Protein AF-A0A7S2K4A3-F1 (afdb_monomer_lite)

InterPro domains:
  IPR003034 SAP domain [PF02037] (56-88)
  IPR003034 SAP domain [PF02037] (133-167)
  IPR003034 SAP domain [PS50800] (57-91)
  IPR003034 SAP domain [PS50800] (134-167)
  IPR003034 SAP domain [SM00513] (57-91)
  IPR003034 SAP domain [SM00513] (134-167)
  IPR036361 SAP domain superfamily [G3DSA:1.10.720.30] (54-100)
  IPR036361 SAP domain superfamily [G3DSA:1.10.720.30] (131-167)
  IPR036361 SAP domain superfamily [SSF68906] (49-88)
  IPR036361 SAP domain superfamily [SSF68906] (132-166)
  IPR052240 SAP domain-containing ribonucleoprotein [PTHR46551] (5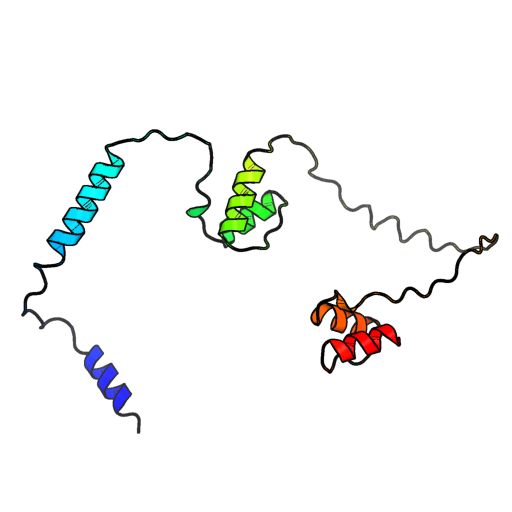4-125)

Radius of gyration: 32.84 Å; chains: 1; bounding box: 72×74×63 Å

Secondary structure (DSSP, 8-state):
--HHHHHHHHHHHS-S-S------TTSHHHHHHHHHHHHHHHHHS-----------GGGS-HHHHHHHHHHTT----S-HHHHHHHHHHHHT-------S----TTSTTSSS---------------------GGGS-HHHHHHHHHHTT----S-HHHHHHHHHH-

Organism: NCBI:txid163516

Foldseek 3Di:
DVVVVVVVVVVVPPDPPPDDDDDPPPPVCVVVVVVVVVVVVVVVDDPPDDPDPLPPLVPDDLVVLLVVCVVVVHDSDDDSVVSSVVSSVVVPPDDDDDDDDDPCPVVVPPVPPPDDDDDDDDDDDDDDDCQPPLVPPDLVVLLVVCVVVVHDSDDDSVVSSVVVSVD

Structure (mmCIF, N/CA/C/O backbone):
data_AF-A0A7S2K4A3-F1
#
_entry.id   AF-A0A7S2K4A3-F1
#
loop_
_atom_site.group_PDB
_atom_site.id
_atom_site.type_symbol
_atom_site.label_atom_id
_atom_site.label_alt_id
_atom_site.label_comp_id
_atom_site.label_asym_id
_atom_site.label_entity_id
_atom_site.label_seq_id
_atom_site.pdbx_PDB_ins_code
_atom_site.Cartn_x
_atom_site.Cartn_y
_atom_site.Cartn_z
_atom_site.occupancy
_atom_site.B_iso_or_equiv
_atom_site.auth_seq_id
_atom_site.auth_comp_id
_atom_site.auth_asym_id
_atom_site.auth_atom_id
_atom_site.pdbx_PDB_model_num
ATOM 1 N N . GLU A 1 1 ? 10.786 -43.670 7.052 1.00 51.59 1 GLU A N 1
ATOM 2 C CA . GLU A 1 1 ? 11.121 -43.513 5.626 1.00 51.59 1 GLU A CA 1
ATOM 3 C C . GLU A 1 1 ? 11.562 -42.080 5.353 1.00 51.59 1 GLU A C 1
ATOM 5 O O . GLU A 1 1 ? 10.716 -41.276 5.007 1.00 51.59 1 GLU A O 1
ATOM 10 N N . ASP A 1 2 ? 12.844 -41.747 5.507 1.00 60.41 2 ASP A N 1
ATOM 11 C CA . ASP A 1 2 ? 13.406 -40.515 4.914 1.00 60.41 2 ASP A CA 1
ATOM 12 C C . ASP A 1 2 ? 14.878 -40.735 4.502 1.00 60.41 2 ASP A C 1
ATOM 14 O O . ASP A 1 2 ? 15.746 -39.883 4.669 1.00 60.41 2 ASP A O 1
ATOM 18 N N . ASP A 1 3 ? 15.157 -41.899 3.902 1.00 76.69 3 ASP A N 1
ATOM 19 C CA . ASP A 1 3 ? 16.455 -42.217 3.276 1.00 76.69 3 ASP A CA 1
ATOM 20 C C . ASP A 1 3 ? 16.715 -41.379 2.006 1.00 76.69 3 ASP A C 1
ATOM 22 O O . ASP A 1 3 ? 17.833 -41.320 1.497 1.00 76.69 3 ASP A O 1
ATOM 26 N N . PHE A 1 4 ? 15.686 -40.690 1.497 1.00 84.56 4 PHE A N 1
ATOM 27 C CA . PHE A 1 4 ? 15.799 -39.793 0.347 1.00 84.56 4 PHE A CA 1
ATOM 28 C C . PHE A 1 4 ? 16.639 -38.550 0.670 1.00 84.56 4 PHE A C 1
ATOM 30 O O . PHE A 1 4 ? 17.469 -38.139 -0.136 1.00 84.56 4 PHE A O 1
ATOM 37 N N . PHE A 1 5 ? 16.452 -37.966 1.859 1.00 80.69 5 PHE A N 1
ATOM 38 C CA . PHE A 1 5 ? 17.159 -36.743 2.249 1.00 80.69 5 PHE A CA 1
ATOM 39 C C . PHE A 1 5 ? 18.608 -37.025 2.661 1.00 80.69 5 PHE A C 1
ATOM 41 O O . PHE A 1 5 ? 19.495 -36.242 2.335 1.00 80.69 5 PHE A O 1
ATOM 48 N N . ALA A 1 6 ? 18.854 -38.180 3.288 1.00 79.75 6 ALA A N 1
ATOM 49 C CA . ALA A 1 6 ? 20.200 -38.632 3.633 1.00 79.75 6 ALA A CA 1
ATOM 50 C C . ALA A 1 6 ? 21.057 -38.883 2.380 1.00 79.75 6 ALA A C 1
ATOM 52 O O . ALA A 1 6 ? 22.200 -38.440 2.325 1.00 79.75 6 ALA A O 1
ATOM 53 N N . SER A 1 7 ? 20.486 -39.499 1.337 1.00 78.81 7 SER A N 1
ATOM 54 C CA . SER A 1 7 ? 21.193 -39.695 0.065 1.00 78.81 7 SER A CA 1
ATOM 55 C C . SER A 1 7 ? 21.501 -38.374 -0.650 1.00 78.81 7 SER A C 1
ATOM 57 O O . SER A 1 7 ? 22.529 -38.271 -1.315 1.00 78.81 7 SER A O 1
ATOM 59 N N . LEU A 1 8 ? 20.627 -37.368 -0.525 1.00 80.81 8 LEU A N 1
ATOM 60 C CA . LEU A 1 8 ? 20.804 -36.065 -1.170 1.00 80.81 8 LEU A CA 1
ATOM 61 C C . LEU A 1 8 ? 21.863 -35.208 -0.456 1.00 80.81 8 LEU A C 1
ATOM 63 O O . LEU A 1 8 ? 22.635 -34.503 -1.104 1.00 80.81 8 LEU A O 1
ATOM 67 N N . GLU A 1 9 ? 21.928 -35.288 0.876 1.00 77.06 9 GLU A N 1
ATOM 68 C CA . GLU A 1 9 ? 22.967 -34.628 1.676 1.00 77.06 9 GLU A CA 1
ATOM 69 C C . GLU A 1 9 ? 24.336 -35.302 1.492 1.00 77.06 9 GLU A C 1
ATOM 71 O O . GLU A 1 9 ? 25.352 -34.615 1.366 1.00 77.06 9 GLU A O 1
ATOM 76 N N . GLU A 1 10 ? 24.369 -36.633 1.373 1.00 76.06 10 GLU A N 1
ATOM 77 C CA . GLU A 1 10 ? 25.597 -37.373 1.078 1.00 76.06 10 GLU A CA 1
ATOM 78 C C . GLU A 1 10 ? 26.140 -37.036 -0.321 1.00 76.06 10 GLU A C 1
ATOM 80 O O . GLU A 1 10 ? 27.338 -36.782 -0.453 1.00 76.06 10 GLU A O 1
ATOM 85 N N . GLU A 1 11 ? 25.275 -36.906 -1.338 1.00 78.75 11 GLU A N 1
ATOM 86 C CA . GLU A 1 11 ? 25.662 -36.504 -2.701 1.00 78.75 11 GLU A CA 1
ATOM 87 C C . GLU A 1 11 ? 26.253 -35.082 -2.766 1.00 78.75 11 GLU A C 1
ATOM 89 O O . GLU A 1 11 ? 27.201 -34.835 -3.516 1.00 78.75 11 GLU A O 1
ATOM 94 N N . LEU A 1 12 ? 25.746 -34.154 -1.949 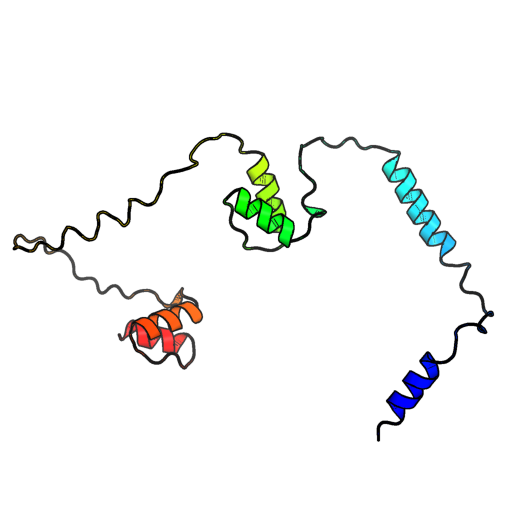1.00 71.94 12 LEU A N 1
ATOM 95 C CA . LEU A 1 12 ? 26.246 -32.775 -1.860 1.00 71.94 12 LEU A CA 1
ATOM 96 C C . LEU A 1 12 ? 27.516 -32.637 -1.008 1.00 71.94 12 LEU A C 1
ATOM 98 O O . LEU A 1 12 ? 28.259 -31.669 -1.173 1.00 71.94 12 LEU A O 1
ATOM 102 N N . SER A 1 13 ? 27.780 -33.591 -0.111 1.00 69.12 13 SER A N 1
ATOM 103 C CA . SER A 1 13 ? 28.974 -33.594 0.744 1.00 69.12 13 SER A CA 1
ATOM 104 C C . SER A 1 13 ? 30.247 -34.053 0.020 1.00 69.12 13 SER A C 1
ATOM 106 O O . SER A 1 13 ? 31.355 -33.841 0.522 1.00 69.12 13 SER A O 1
ATOM 108 N N . VAL A 1 14 ? 30.117 -34.658 -1.170 1.00 67.69 14 VAL A N 1
ATOM 109 C CA . VAL A 1 14 ? 31.271 -35.109 -1.952 1.00 67.69 14 VAL A CA 1
ATOM 110 C C . VAL A 1 14 ? 31.997 -33.889 -2.537 1.00 67.69 14 VAL A C 1
ATOM 112 O O . VAL A 1 14 ? 31.407 -33.137 -3.316 1.00 67.69 14 VAL A O 1
ATOM 115 N N . PRO A 1 15 ? 33.287 -33.673 -2.216 1.00 51.16 15 PRO A N 1
ATOM 116 C CA . PRO A 1 15 ? 34.026 -32.512 -2.689 1.00 51.16 15 PRO A CA 1
ATOM 117 C C . PRO A 1 15 ? 34.093 -32.482 -4.222 1.00 51.16 15 PRO A C 1
ATOM 119 O O . PRO A 1 15 ? 34.545 -33.422 -4.880 1.00 51.16 15 PRO A O 1
ATOM 122 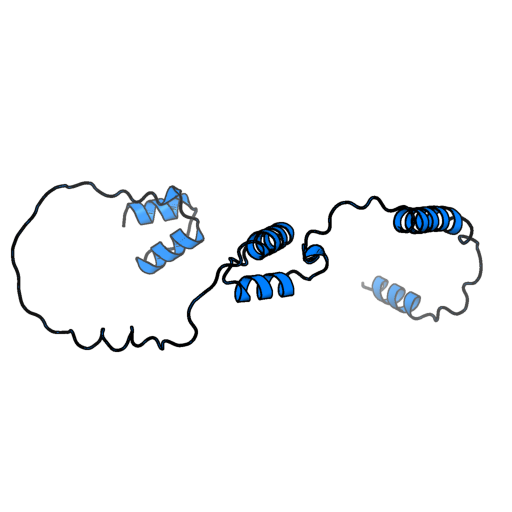N N . GLN A 1 16 ? 33.662 -31.350 -4.776 1.00 57.09 16 GLN A N 1
ATOM 123 C CA . GLN A 1 16 ? 33.632 -30.964 -6.188 1.00 57.09 16 GLN A CA 1
ATOM 124 C C . GLN A 1 16 ? 35.053 -30.781 -6.766 1.00 57.09 16 GLN A C 1
ATOM 126 O O . GLN A 1 16 ? 35.421 -29.703 -7.214 1.00 57.09 16 GLN A O 1
ATOM 131 N N . ALA A 1 17 ? 35.895 -31.814 -6.722 1.00 52.84 17 ALA A N 1
ATOM 132 C CA . ALA A 1 17 ? 37.279 -31.756 -7.212 1.00 52.84 17 ALA A CA 1
ATOM 133 C C . ALA A 1 17 ? 37.600 -32.806 -8.291 1.00 52.84 17 ALA A C 1
ATOM 135 O O . ALA A 1 17 ? 38.762 -32.992 -8.638 1.00 52.84 17 ALA A O 1
ATOM 136 N N . ALA A 1 18 ? 36.592 -33.489 -8.844 1.00 54.62 18 ALA A N 1
ATOM 137 C CA . ALA A 1 18 ? 36.802 -34.535 -9.850 1.00 54.62 18 ALA A CA 1
ATOM 138 C C . ALA A 1 18 ? 35.676 -34.624 -10.897 1.00 54.62 18 ALA A C 1
ATOM 140 O O . ALA A 1 18 ? 35.189 -35.709 -11.202 1.00 54.62 18 ALA A O 1
ATOM 141 N N . ARG A 1 19 ? 35.235 -33.486 -11.448 1.00 48.25 19 ARG A N 1
ATOM 142 C CA . ARG A 1 19 ? 34.340 -33.457 -12.620 1.00 48.25 19 ARG A CA 1
ATOM 143 C C . ARG A 1 19 ? 34.862 -32.463 -13.655 1.00 48.25 19 ARG A C 1
ATOM 145 O O . ARG A 1 19 ? 34.297 -31.398 -13.857 1.00 48.25 19 ARG A O 1
ATOM 152 N N . THR A 1 20 ? 35.986 -32.807 -14.269 1.00 57.97 20 THR A N 1
ATOM 153 C CA . THR A 1 20 ? 36.370 -32.286 -15.582 1.00 57.97 20 THR A CA 1
ATOM 154 C C . THR A 1 20 ? 36.023 -33.363 -16.599 1.00 57.97 20 THR A C 1
ATOM 156 O O . THR A 1 20 ? 36.772 -34.329 -16.690 1.00 57.97 20 THR A O 1
ATOM 159 N N . ASP A 1 21 ? 34.896 -33.241 -17.298 1.00 53.09 21 ASP A N 1
ATOM 160 C CA . ASP A 1 21 ? 34.800 -33.573 -18.726 1.00 53.09 21 ASP A CA 1
ATOM 161 C C . ASP A 1 21 ? 33.410 -33.214 -19.282 1.00 53.09 21 ASP A C 1
ATOM 163 O O . ASP A 1 21 ? 32.402 -33.378 -18.597 1.00 53.09 21 ASP A O 1
ATOM 167 N N . SER A 1 22 ? 33.383 -32.816 -20.555 1.00 48.59 22 SER A N 1
ATOM 168 C CA . SER A 1 22 ? 32.217 -32.566 -21.419 1.00 48.59 22 SER A CA 1
ATOM 169 C C . SER A 1 22 ? 31.652 -31.135 -21.472 1.00 48.59 22 SER A C 1
ATOM 171 O O . SER A 1 22 ? 30.581 -30.814 -20.968 1.00 48.59 22 SER A O 1
ATOM 173 N N . SER A 1 23 ? 32.425 -30.281 -22.151 1.00 53.50 23 SER A N 1
ATOM 174 C CA . SER A 1 23 ? 31.991 -29.444 -23.287 1.00 53.50 23 SER A CA 1
ATOM 175 C C . SER A 1 23 ? 30.546 -28.909 -23.264 1.00 53.50 23 SER A C 1
ATOM 177 O O . SER A 1 23 ? 29.646 -29.454 -23.898 1.00 53.50 23 SER A O 1
ATOM 179 N N . VAL A 1 24 ? 30.357 -27.766 -22.602 1.00 52.16 24 VAL A N 1
ATOM 180 C CA . VAL A 1 24 ? 29.255 -26.817 -22.879 1.00 52.16 24 VAL A CA 1
ATOM 181 C C . VAL A 1 24 ? 29.765 -25.372 -23.018 1.00 52.16 24 VAL A C 1
ATOM 183 O O . VAL A 1 24 ? 28.986 -24.428 -23.002 1.00 52.16 24 VAL A O 1
ATOM 186 N N . SER A 1 25 ? 31.082 -25.191 -23.163 1.00 50.34 25 SER A N 1
ATOM 187 C CA . SER A 1 25 ? 31.762 -23.888 -23.161 1.00 50.34 25 SER A CA 1
ATOM 188 C C . SER A 1 25 ? 31.608 -23.069 -24.443 1.00 50.34 25 SER A C 1
ATOM 190 O O . SER A 1 25 ? 31.852 -21.876 -24.406 1.00 50.34 25 SER A O 1
ATOM 192 N N . ASP A 1 26 ? 31.203 -23.665 -25.566 1.00 54.28 26 ASP A N 1
ATOM 193 C CA . ASP A 1 26 ? 31.295 -22.988 -26.872 1.00 54.28 26 ASP A CA 1
ATOM 194 C C . ASP A 1 26 ? 29.992 -22.320 -27.353 1.00 54.28 26 ASP A C 1
ATOM 196 O O . ASP A 1 26 ? 29.969 -21.740 -28.433 1.00 54.28 26 ASP A O 1
ATOM 200 N N . ILE A 1 27 ? 28.891 -22.391 -26.592 1.00 56.62 27 ILE A N 1
ATOM 201 C CA . ILE A 1 27 ? 27.587 -21.836 -27.025 1.00 56.62 27 ILE A CA 1
ATOM 202 C C . ILE A 1 27 ? 27.227 -20.527 -26.310 1.00 56.62 27 ILE A C 1
ATOM 204 O O . ILE A 1 27 ? 26.478 -19.720 -26.860 1.00 56.62 27 ILE A O 1
ATOM 208 N N . GLU A 1 28 ? 27.765 -20.269 -25.117 1.00 53.06 28 GLU A N 1
ATOM 209 C CA . GLU A 1 28 ? 27.414 -19.057 -24.361 1.00 53.06 28 GLU A CA 1
ATOM 210 C C . GLU A 1 28 ? 28.309 -17.848 -24.678 1.00 53.06 28 GLU A C 1
ATOM 212 O O . GLU A 1 28 ? 27.893 -16.715 -24.435 1.00 53.06 28 GLU A O 1
ATOM 217 N N . ASP A 1 29 ? 29.462 -18.050 -25.323 1.00 54.59 29 ASP A N 1
ATOM 218 C CA . ASP A 1 29 ? 30.377 -16.953 -25.658 1.00 54.59 29 ASP A CA 1
ATOM 219 C C . ASP A 1 29 ? 29.916 -16.118 -26.864 1.00 54.59 29 ASP A C 1
ATOM 221 O O . ASP A 1 29 ? 30.160 -14.916 -26.888 1.00 54.59 29 ASP A O 1
ATOM 225 N N . ASP A 1 30 ? 29.185 -16.688 -27.826 1.00 71.25 30 ASP A N 1
ATOM 226 C CA . ASP A 1 30 ? 28.704 -15.952 -29.011 1.00 71.25 30 ASP A CA 1
ATOM 227 C C . ASP A 1 30 ? 27.460 -15.092 -28.701 1.00 71.25 30 ASP A C 1
ATOM 229 O O . ASP A 1 30 ? 27.289 -13.987 -29.222 1.00 71.25 30 ASP A O 1
ATOM 233 N N . PHE A 1 31 ? 26.591 -15.561 -27.797 1.00 80.69 31 PHE A N 1
ATOM 234 C CA . PHE A 1 31 ? 25.391 -14.823 -27.389 1.00 80.69 31 PHE A CA 1
ATOM 235 C C . PHE A 1 31 ? 25.726 -13.667 -26.440 1.00 80.69 31 PHE A C 1
ATOM 237 O O . PHE A 1 31 ? 25.218 -12.557 -26.612 1.00 80.69 31 PHE A O 1
ATOM 244 N N . PHE A 1 32 ? 26.595 -13.908 -25.452 1.00 75.44 32 PHE A N 1
ATOM 245 C CA . PHE A 1 32 ? 26.974 -12.881 -24.485 1.00 75.44 32 PHE A CA 1
ATOM 246 C C . PHE A 1 32 ? 27.954 -11.871 -25.086 1.00 75.44 32 PHE A C 1
ATOM 248 O O . PHE A 1 32 ? 27.791 -10.682 -24.831 1.00 75.44 32 PHE A O 1
ATOM 255 N N . SER A 1 33 ? 28.881 -12.293 -25.958 1.00 75.25 33 SER A N 1
ATOM 256 C CA . SER A 1 33 ? 29.759 -11.355 -26.677 1.00 75.25 33 SER A CA 1
ATOM 257 C C . SER A 1 33 ? 28.976 -10.464 -27.633 1.00 75.25 33 SER A C 1
ATOM 259 O O . SER A 1 33 ? 29.230 -9.264 -27.669 1.00 75.25 33 SER A O 1
ATOM 261 N N . SER A 1 34 ? 27.963 -10.994 -28.332 1.00 78.00 34 SER A N 1
ATOM 262 C CA . SER A 1 34 ? 27.083 -10.164 -29.164 1.00 78.00 34 SER A CA 1
ATOM 263 C C . SER A 1 34 ? 26.271 -9.169 -28.327 1.00 78.00 34 SER A C 1
ATOM 265 O O . SER A 1 34 ? 26.087 -8.033 -28.757 1.00 78.00 34 SER A O 1
ATOM 267 N N . LEU A 1 35 ? 25.799 -9.554 -27.133 1.00 80.81 35 LEU A N 1
ATOM 268 C CA . LEU A 1 35 ? 25.039 -8.664 -26.246 1.00 80.81 35 LEU A CA 1
ATOM 269 C C . LEU A 1 35 ? 25.936 -7.619 -25.557 1.00 80.81 35 LEU A C 1
ATOM 271 O O . LEU A 1 35 ? 25.527 -6.474 -25.378 1.00 80.81 35 LEU A O 1
ATOM 275 N N . GLU A 1 36 ? 27.161 -7.992 -25.185 1.00 80.19 36 GLU A N 1
ATOM 276 C CA . GLU A 1 36 ? 28.176 -7.114 -24.592 1.00 80.19 36 GLU A CA 1
ATOM 277 C C . GLU A 1 36 ? 28.733 -6.126 -25.628 1.00 80.19 36 GLU A C 1
ATOM 279 O O . GLU A 1 36 ? 28.933 -4.947 -25.322 1.00 80.19 36 GLU A O 1
ATOM 284 N N . GLU A 1 37 ? 28.910 -6.558 -26.876 1.00 76.38 37 GLU A N 1
ATOM 285 C CA . GLU A 1 37 ? 29.270 -5.694 -27.999 1.00 76.38 37 GLU A CA 1
ATOM 286 C C . GLU A 1 37 ? 28.109 -4.753 -28.367 1.00 76.38 37 GLU A C 1
ATOM 288 O O . GLU A 1 37 ? 28.331 -3.560 -28.593 1.00 76.38 37 GLU A O 1
ATOM 293 N N . GLU A 1 38 ? 26.855 -5.214 -28.301 1.00 80.69 38 GLU A N 1
ATOM 294 C CA . GLU A 1 38 ? 25.662 -4.368 -28.453 1.00 80.69 38 GLU A CA 1
ATOM 295 C C . GLU A 1 38 ? 25.522 -3.349 -27.298 1.00 80.69 38 GLU A C 1
ATOM 297 O O . GLU A 1 38 ? 25.212 -2.181 -27.537 1.00 80.69 38 GLU A O 1
ATOM 302 N N . LEU A 1 39 ? 25.851 -3.713 -26.051 1.00 76.12 39 LEU A N 1
ATOM 303 C CA . LEU A 1 39 ? 25.869 -2.789 -24.903 1.00 76.12 39 LEU A CA 1
ATOM 304 C C . LEU A 1 39 ? 27.016 -1.768 -24.985 1.00 76.12 39 LEU A C 1
ATOM 306 O O . LEU A 1 39 ? 26.831 -0.583 -24.686 1.00 76.12 39 LEU A O 1
ATOM 310 N N . SER A 1 40 ? 28.199 -2.217 -25.406 1.00 74.75 40 SER A N 1
ATOM 311 C CA . SER A 1 40 ? 29.403 -1.393 -25.567 1.00 74.75 40 SER A CA 1
ATOM 312 C C . SER A 1 40 ? 29.274 -0.407 -26.730 1.00 74.75 40 SER A C 1
ATOM 314 O O . SER A 1 40 ? 29.787 0.715 -26.674 1.00 74.75 40 SER A O 1
ATOM 316 N N . THR A 1 41 ? 28.553 -0.788 -27.784 1.00 65.19 41 THR A N 1
ATOM 317 C CA . THR A 1 41 ? 28.220 0.106 -28.898 1.00 65.19 41 THR A CA 1
ATOM 318 C C . THR A 1 41 ? 27.069 1.046 -28.535 1.00 65.19 41 THR A C 1
ATOM 320 O O . THR A 1 41 ? 27.187 2.250 -28.780 1.00 65.19 41 THR A O 1
ATOM 323 N N . ALA A 1 42 ? 26.034 0.571 -27.830 1.00 63.69 42 ALA A N 1
ATOM 324 C CA . ALA A 1 42 ? 24.931 1.400 -27.335 1.00 63.69 42 ALA A CA 1
ATOM 325 C C . ALA A 1 42 ? 25.379 2.483 -26.332 1.00 63.69 42 ALA A C 1
ATOM 327 O O . ALA A 1 42 ? 24.823 3.582 -26.334 1.00 63.69 42 ALA A O 1
ATOM 328 N N . VAL A 1 43 ? 26.412 2.232 -25.514 1.00 59.78 43 VAL A N 1
ATOM 329 C CA . VAL A 1 43 ? 26.983 3.263 -24.622 1.00 59.78 43 VAL A CA 1
ATOM 330 C C . VAL A 1 43 ? 27.882 4.265 -25.366 1.00 59.78 43 VAL A C 1
ATOM 332 O O . VAL A 1 43 ? 28.088 5.382 -24.888 1.00 59.78 43 VAL A O 1
ATOM 335 N N . LYS A 1 44 ? 28.400 3.911 -26.553 1.00 60.72 44 LYS A N 1
ATOM 336 C CA . LYS A 1 44 ? 29.331 4.747 -27.334 1.00 60.72 44 LYS A CA 1
ATOM 337 C C . LYS A 1 44 ? 28.649 5.589 -28.415 1.00 60.72 44 LYS A C 1
ATOM 339 O O . LYS A 1 44 ? 29.171 6.646 -28.773 1.00 60.72 44 LYS A O 1
ATOM 344 N N . THR A 1 45 ? 27.462 5.202 -28.880 1.00 46.88 45 THR A N 1
ATOM 345 C CA . THR A 1 45 ? 26.611 6.045 -29.729 1.00 46.88 45 THR A CA 1
ATOM 346 C C . THR A 1 45 ? 25.523 6.700 -28.894 1.00 46.88 45 THR A C 1
ATOM 348 O O . THR A 1 45 ? 24.446 6.152 -28.692 1.00 46.88 45 THR A O 1
ATOM 351 N N . ALA A 1 46 ? 25.807 7.907 -28.413 1.00 48.84 46 ALA A N 1
ATOM 352 C CA . ALA A 1 46 ? 24.823 8.752 -27.760 1.00 48.84 46 ALA A CA 1
ATOM 353 C C . ALA A 1 46 ? 23.673 9.125 -28.716 1.00 48.84 46 ALA A C 1
ATOM 355 O O . ALA A 1 46 ? 23.898 9.874 -29.668 1.00 48.84 46 ALA A O 1
ATOM 356 N N . PRO A 1 47 ? 22.411 8.823 -28.375 1.00 43.81 47 PRO A N 1
ATOM 357 C CA . PRO A 1 47 ? 21.381 9.829 -28.424 1.00 43.81 47 PRO A CA 1
ATOM 358 C C . PRO A 1 47 ? 21.456 10.605 -27.106 1.00 43.81 47 PRO A C 1
ATOM 360 O O . PRO A 1 47 ? 21.037 10.144 -26.045 1.00 43.81 47 PRO A O 1
ATOM 363 N N . LYS A 1 48 ? 21.985 11.829 -27.177 1.00 45.31 48 LYS A N 1
ATOM 364 C CA . LYS A 1 48 ? 21.655 12.870 -26.200 1.00 45.31 48 LYS A CA 1
ATOM 365 C C . LYS A 1 48 ? 20.133 13.027 -26.202 1.00 45.31 48 LYS A C 1
ATOM 367 O O . LYS A 1 48 ? 19.594 13.729 -27.052 1.00 45.31 48 LYS A O 1
ATOM 372 N N . LYS A 1 49 ? 19.446 12.395 -25.253 1.00 42.44 49 LYS A N 1
ATOM 373 C CA . LYS A 1 49 ? 18.076 12.750 -24.893 1.00 42.44 49 LYS A CA 1
ATOM 374 C C . LYS A 1 49 ? 18.027 13.095 -23.411 1.00 42.44 49 LYS A C 1
ATOM 376 O O . LYS A 1 49 ? 17.869 12.246 -22.550 1.00 42.44 49 LYS A O 1
ATOM 381 N N . GLU A 1 50 ? 18.200 14.394 -23.203 1.00 41.69 50 GLU A N 1
ATOM 382 C CA . GLU A 1 50 ? 17.678 15.188 -22.094 1.00 41.69 50 GLU A CA 1
ATOM 383 C C . GLU A 1 50 ? 18.227 14.918 -20.692 1.00 41.69 50 GLU A C 1
ATOM 385 O O . GLU A 1 50 ? 17.742 14.114 -19.903 1.00 41.69 50 GLU A O 1
ATOM 390 N N . THR A 1 51 ? 19.186 15.770 -20.341 1.00 38.75 51 THR A N 1
ATOM 391 C CA . THR A 1 51 ? 19.476 16.196 -18.977 1.00 38.75 51 THR A CA 1
ATOM 392 C C . THR A 1 51 ? 18.244 16.866 -18.357 1.00 38.75 51 THR A C 1
ATOM 394 O O . THR A 1 51 ? 18.132 18.091 -18.314 1.00 38.75 51 THR A O 1
ATOM 397 N N . SER A 1 52 ? 17.320 16.069 -17.841 1.00 43.47 52 SER A N 1
ATOM 398 C CA . SER A 1 52 ? 16.521 16.476 -16.691 1.00 43.47 52 SER A CA 1
ATOM 399 C C . SER A 1 52 ? 17.253 15.964 -15.452 1.00 43.47 52 SER A C 1
ATOM 401 O O . SER A 1 52 ? 17.797 14.863 -15.456 1.00 43.47 52 SER A O 1
ATOM 403 N N . LYS A 1 53 ? 17.328 16.759 -14.381 1.00 53.09 53 LYS A N 1
ATOM 404 C CA . LYS A 1 53 ? 17.828 16.316 -13.065 1.00 53.09 53 LYS A CA 1
ATOM 405 C C . LYS A 1 53 ? 16.855 15.311 -12.420 1.00 53.09 53 LYS A C 1
ATOM 407 O O . LYS A 1 53 ? 16.491 15.462 -11.257 1.00 53.09 53 LYS A O 1
ATOM 412 N N . SER A 1 54 ? 16.382 14.327 -13.174 1.00 55.81 54 SER A N 1
ATOM 413 C CA . SER A 1 54 ? 15.680 13.177 -12.640 1.00 55.81 54 SER A CA 1
ATOM 414 C C . SER A 1 54 ? 16.734 12.341 -11.945 1.00 55.81 54 SER A C 1
ATOM 416 O O . SER A 1 54 ? 17.499 11.624 -12.580 1.00 55.81 54 SER A O 1
ATOM 418 N N . GLN A 1 55 ? 16.846 12.509 -10.630 1.00 68.69 55 GLN A N 1
ATOM 419 C CA . GLN A 1 55 ? 17.568 11.538 -9.826 1.00 68.69 55 GLN A CA 1
ATOM 420 C C . GLN A 1 55 ? 16.986 10.162 -10.168 1.00 68.69 55 GLN A C 1
ATOM 422 O O . GLN A 1 55 ? 15.766 9.991 -10.167 1.00 68.69 55 GLN A O 1
ATOM 427 N N . ASP A 1 56 ? 17.843 9.205 -10.521 1.00 81.06 56 ASP A N 1
ATOM 428 C CA . ASP A 1 56 ? 17.429 7.858 -10.916 1.00 81.06 56 ASP A CA 1
ATOM 429 C C . ASP A 1 56 ? 16.903 7.078 -9.699 1.00 81.06 56 ASP A C 1
ATOM 431 O O . ASP A 1 56 ? 17.510 6.120 -9.218 1.00 81.06 56 ASP A O 1
ATOM 435 N N . TYR A 1 57 ? 15.732 7.463 -9.198 1.00 88.12 57 TYR A N 1
ATOM 436 C CA . TYR A 1 57 ? 15.047 6.820 -8.081 1.00 88.12 57 TYR A CA 1
ATOM 437 C C . TYR A 1 57 ? 14.712 5.343 -8.385 1.00 88.12 57 TYR A C 1
ATOM 439 O O . TYR A 1 57 ? 14.510 4.544 -7.473 1.00 88.12 57 TYR A O 1
ATOM 447 N N . SER A 1 58 ? 14.725 4.929 -9.659 1.00 87.69 58 SER A N 1
ATOM 448 C CA . SER A 1 58 ? 14.585 3.525 -10.073 1.00 87.69 58 SER A CA 1
ATOM 449 C C . SER A 1 58 ? 15.675 2.603 -9.519 1.00 87.69 58 SER A C 1
ATOM 451 O O . SER A 1 58 ? 15.387 1.431 -9.252 1.00 87.69 58 SER A O 1
ATOM 453 N N . LYS A 1 59 ? 16.890 3.124 -9.296 1.00 88.38 59 LYS A N 1
ATOM 454 C CA . LYS A 1 59 ? 18.037 2.372 -8.757 1.00 88.38 59 LYS A CA 1
ATOM 455 C C . LYS A 1 59 ? 17.968 2.199 -7.235 1.00 88.38 59 LYS A C 1
ATOM 457 O O . LYS A 1 59 ? 18.612 1.309 -6.694 1.00 88.38 59 LYS A O 1
ATOM 462 N N . LEU A 1 60 ? 17.158 3.006 -6.544 1.00 88.75 60 LEU A N 1
ATOM 463 C CA . LEU A 1 60 ? 17.002 2.937 -5.092 1.00 88.75 60 LEU A CA 1
ATOM 464 C C . LEU A 1 60 ? 16.012 1.843 -4.671 1.00 88.75 60 LEU A C 1
ATOM 466 O O . LEU A 1 60 ? 15.138 1.409 -5.431 1.00 88.75 60 LEU A O 1
ATOM 470 N N . THR A 1 61 ? 16.151 1.383 -3.431 1.00 92.31 61 THR A N 1
ATOM 471 C CA . THR A 1 61 ? 15.244 0.413 -2.810 1.00 92.31 61 THR A CA 1
ATOM 472 C C . THR A 1 61 ? 13.945 1.081 -2.364 1.00 92.31 61 THR A C 1
ATOM 474 O O . THR A 1 61 ? 13.879 2.286 -2.137 1.00 92.31 61 THR A O 1
ATOM 477 N N . VAL A 1 62 ? 12.880 0.291 -2.207 1.00 93.12 62 VAL A N 1
ATOM 478 C CA . VAL A 1 62 ? 11.570 0.801 -1.763 1.00 93.12 62 VAL A CA 1
ATOM 479 C C . VAL A 1 62 ? 11.649 1.465 -0.384 1.00 93.12 62 VAL A C 1
ATOM 481 O O . VAL A 1 62 ? 10.930 2.430 -0.153 1.00 93.12 62 VAL A O 1
ATOM 484 N N . SER A 1 63 ? 12.506 0.984 0.521 1.00 93.25 63 SER A N 1
ATOM 485 C CA . SER A 1 63 ? 12.739 1.619 1.825 1.00 93.25 63 SER A CA 1
ATOM 486 C C . SER A 1 63 ? 13.311 3.024 1.660 1.00 93.25 63 SER A C 1
ATOM 488 O O . SER A 1 63 ? 12.678 3.982 2.086 1.00 93.25 63 SER A O 1
ATOM 490 N N . SER A 1 64 ? 14.415 3.153 0.922 1.00 92.19 64 SER A N 1
ATOM 491 C CA . SER A 1 64 ? 15.067 4.441 0.676 1.00 92.19 64 SER A CA 1
ATOM 492 C C . SER A 1 64 ? 14.136 5.434 -0.040 1.00 92.19 64 SER A C 1
ATOM 494 O O . SER A 1 64 ? 14.070 6.603 0.330 1.00 92.19 64 SER A O 1
ATOM 496 N N . LEU A 1 65 ? 13.312 4.963 -0.985 1.00 93.38 65 LEU A N 1
ATOM 497 C CA . LEU A 1 65 ? 12.277 5.785 -1.627 1.00 93.38 65 LEU A CA 1
ATOM 498 C C . LEU A 1 65 ? 11.191 6.257 -0.652 1.00 93.38 65 LEU A C 1
ATOM 500 O O . LEU A 1 65 ? 10.729 7.392 -0.746 1.00 93.38 65 LEU A O 1
ATOM 504 N N . LYS A 1 66 ? 10.762 5.400 0.281 1.00 93.69 66 LYS A N 1
ATOM 505 C CA . LYS A 1 66 ? 9.788 5.778 1.313 1.00 93.69 66 LYS A CA 1
ATOM 506 C C . LYS A 1 66 ? 10.373 6.794 2.282 1.00 93.69 66 LYS A C 1
ATOM 508 O O . LYS A 1 66 ? 9.655 7.702 2.679 1.00 93.69 66 LYS A O 1
ATOM 513 N N . ASP A 1 67 ? 11.638 6.653 2.652 1.00 94.44 67 ASP A N 1
ATOM 514 C CA . ASP A 1 67 ? 12.291 7.575 3.580 1.00 94.44 67 ASP A CA 1
ATOM 515 C C . ASP A 1 67 ? 12.440 8.966 2.958 1.00 94.44 67 ASP A C 1
ATOM 517 O O . ASP A 1 67 ? 12.056 9.951 3.584 1.00 94.44 67 ASP A O 1
ATOM 521 N N . LEU A 1 68 ? 12.825 9.042 1.679 1.00 91.81 68 LEU A N 1
ATOM 522 C CA . LEU A 1 68 ? 12.808 10.297 0.921 1.00 91.81 68 LEU A CA 1
ATOM 523 C C . LEU A 1 68 ? 11.399 10.899 0.837 1.00 91.81 68 LEU A C 1
ATOM 525 O O . LEU A 1 68 ? 11.227 12.101 1.003 1.00 91.81 68 LEU A O 1
ATOM 529 N N . LEU A 1 69 ? 10.364 10.086 0.605 1.00 92.31 69 LEU A N 1
ATOM 530 C CA . LEU A 1 69 ? 8.984 10.581 0.587 1.00 92.31 69 LEU A CA 1
ATOM 531 C C . LEU A 1 69 ? 8.538 11.108 1.957 1.00 92.31 69 LEU A C 1
ATOM 533 O O . LEU A 1 69 ? 7.876 12.140 1.989 1.00 92.31 69 LEU A O 1
ATOM 537 N N . LYS A 1 70 ? 8.928 10.472 3.070 1.00 92.12 70 LYS A N 1
ATOM 538 C CA . LYS A 1 70 ? 8.658 10.981 4.428 1.00 92.12 70 LYS A CA 1
ATOM 539 C C . LYS A 1 70 ? 9.371 12.300 4.691 1.00 92.12 70 LYS A C 1
ATOM 541 O O . LYS A 1 70 ? 8.740 13.220 5.193 1.00 92.12 70 LYS A O 1
ATOM 546 N N . GLU A 1 71 ? 10.648 12.402 4.321 1.00 90.38 71 GLU A N 1
ATOM 547 C CA . GLU A 1 71 ? 11.438 13.635 4.452 1.00 90.38 71 GLU A CA 1
ATOM 548 C C . GLU A 1 71 ? 10.795 14.789 3.670 1.00 90.38 71 GLU A C 1
ATOM 550 O O . GLU A 1 71 ? 10.785 15.932 4.114 1.00 90.38 71 GLU A O 1
ATOM 555 N N . LYS A 1 72 ? 10.199 14.483 2.512 1.00 85.50 72 LYS A N 1
ATOM 556 C CA . LYS A 1 72 ? 9.451 1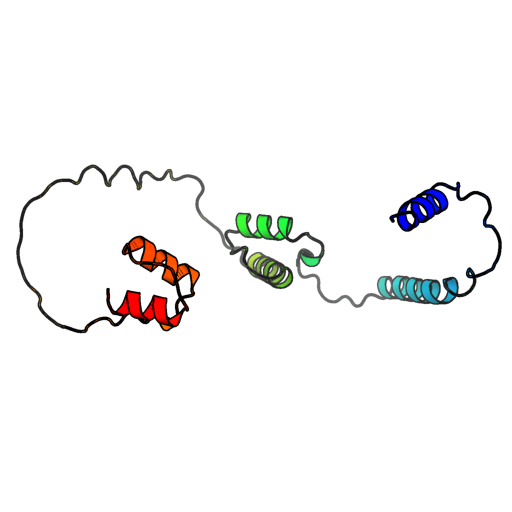5.443 1.690 1.00 85.50 72 LYS A CA 1
ATOM 557 C C . LYS A 1 72 ? 7.970 15.590 2.084 1.00 85.50 72 LYS A C 1
ATOM 559 O O . LYS A 1 72 ? 7.245 16.284 1.376 1.00 85.50 72 LYS A O 1
ATOM 564 N N . GLY A 1 73 ? 7.497 14.931 3.147 1.00 87.62 73 GLY A N 1
ATOM 565 C CA . GLY A 1 73 ? 6.104 15.003 3.614 1.00 87.62 73 GLY A CA 1
ATOM 566 C C . GLY A 1 73 ? 5.060 14.417 2.650 1.00 87.62 73 GLY A C 1
ATOM 567 O O . GLY A 1 73 ? 3.883 14.764 2.708 1.00 87.62 73 GLY A O 1
ATOM 568 N N . LEU A 1 74 ? 5.474 13.547 1.729 1.00 87.56 74 LEU A N 1
ATOM 569 C CA . LEU A 1 74 ? 4.624 12.937 0.710 1.00 87.56 74 LEU A CA 1
ATOM 570 C C . LEU A 1 74 ? 4.139 11.546 1.149 1.00 87.56 74 LEU A C 1
ATOM 572 O O . LEU A 1 74 ? 4.842 10.817 1.852 1.00 87.56 74 LEU A O 1
ATOM 576 N N . PRO A 1 75 ? 2.958 11.107 0.681 1.00 89.88 75 PRO A N 1
ATOM 577 C CA . PRO A 1 75 ? 2.435 9.791 1.018 1.00 89.88 75 PRO A CA 1
ATOM 578 C C . PRO A 1 75 ? 3.358 8.665 0.527 1.00 89.88 75 PRO A C 1
ATOM 580 O O . PRO A 1 75 ? 3.743 8.617 -0.642 1.00 89.88 75 PRO A O 1
ATOM 583 N N . VAL A 1 76 ? 3.653 7.712 1.417 1.00 92.19 76 VAL A N 1
ATOM 584 C CA . VAL A 1 76 ? 4.519 6.535 1.175 1.00 92.19 76 VAL A CA 1
ATOM 585 C C . VAL A 1 76 ? 3.773 5.287 0.689 1.00 92.19 76 VAL A C 1
ATOM 587 O O . VAL A 1 76 ? 4.344 4.195 0.612 1.00 92.19 76 VAL A O 1
ATOM 590 N N . ALA A 1 77 ? 2.480 5.422 0.395 1.00 89.12 77 ALA A N 1
ATOM 591 C CA . ALA A 1 77 ? 1.642 4.335 -0.091 1.00 89.12 77 ALA A CA 1
ATOM 592 C C . ALA A 1 77 ? 1.736 4.213 -1.620 1.00 89.12 77 ALA A C 1
ATOM 594 O O . ALA A 1 77 ? 1.683 5.223 -2.327 1.00 89.12 77 ALA A O 1
ATOM 595 N N . GLY A 1 78 ? 1.855 2.975 -2.112 1.00 91.06 78 GLY A N 1
ATOM 596 C CA . GLY A 1 78 ? 1.870 2.654 -3.541 1.00 91.06 78 GLY A CA 1
ATOM 597 C C . GLY A 1 78 ? 2.917 1.607 -3.939 1.00 91.06 78 GLY A C 1
ATOM 598 O O . GLY A 1 78 ? 3.696 1.119 -3.116 1.00 91.06 78 GLY A O 1
ATOM 599 N N . LYS A 1 79 ? 2.927 1.254 -5.231 1.00 94.12 79 LYS A N 1
ATOM 600 C CA . LYS A 1 79 ? 3.975 0.424 -5.857 1.00 94.12 79 LYS A CA 1
ATOM 601 C C . LYS A 1 79 ? 5.260 1.247 -6.024 1.00 94.12 79 LYS A C 1
ATOM 603 O O . LYS A 1 79 ? 5.195 2.470 -6.097 1.00 94.12 79 LYS A O 1
ATOM 608 N N . LYS A 1 80 ? 6.420 0.593 -6.179 1.00 92.94 80 LYS A N 1
ATOM 609 C CA . LYS A 1 80 ? 7.727 1.264 -6.374 1.00 92.94 80 LYS A CA 1
ATOM 610 C C . LYS A 1 80 ? 7.684 2.354 -7.456 1.00 92.94 80 LYS A C 1
ATOM 612 O O . LYS A 1 80 ? 8.192 3.445 -7.237 1.00 92.94 80 LYS A O 1
ATOM 617 N N . ALA A 1 81 ? 7.033 2.074 -8.585 1.00 92.19 81 ALA A N 1
ATOM 618 C CA . ALA A 1 81 ? 6.886 3.026 -9.685 1.00 92.19 81 ALA A CA 1
ATOM 619 C C . ALA A 1 81 ? 6.122 4.303 -9.287 1.00 92.19 81 ALA A C 1
ATOM 621 O O . ALA A 1 81 ? 6.508 5.389 -9.701 1.00 92.19 81 ALA A O 1
ATOM 622 N N . ASP A 1 82 ? 5.085 4.185 -8.454 1.00 92.31 82 ASP A N 1
ATOM 623 C CA . ASP A 1 82 ? 4.311 5.332 -7.962 1.00 92.31 82 ASP A CA 1
ATOM 624 C C . ASP A 1 82 ? 5.142 6.170 -6.975 1.00 92.31 82 ASP A C 1
ATOM 626 O O . ASP A 1 82 ? 5.175 7.394 -7.066 1.00 92.31 82 ASP A O 1
ATOM 630 N N . LEU A 1 83 ? 5.925 5.518 -6.103 1.00 93.25 83 LEU A N 1
ATOM 631 C CA . LEU A 1 83 ? 6.872 6.213 -5.218 1.00 93.25 83 LEU A CA 1
ATOM 632 C C . LEU A 1 83 ? 7.907 7.020 -6.024 1.00 93.25 83 LEU A C 1
ATOM 634 O O . LEU A 1 83 ? 8.172 8.178 -5.712 1.00 93.25 83 LEU A O 1
ATOM 638 N N . ILE A 1 84 ? 8.451 6.423 -7.090 1.00 92.69 84 ILE A N 1
ATOM 639 C CA . ILE A 1 84 ? 9.409 7.066 -8.003 1.00 92.69 84 ILE A CA 1
ATOM 640 C C . ILE A 1 84 ? 8.760 8.231 -8.755 1.00 92.69 84 ILE A C 1
ATOM 642 O O . ILE A 1 84 ? 9.335 9.317 -8.819 1.00 92.69 84 ILE A O 1
ATOM 646 N N . ALA A 1 85 ? 7.565 8.029 -9.314 1.00 91.25 85 ALA A N 1
ATOM 647 C CA . ALA A 1 85 ? 6.828 9.071 -10.021 1.00 91.25 85 ALA A CA 1
ATOM 648 C C . ALA A 1 85 ? 6.529 10.263 -9.101 1.00 91.25 85 ALA A C 1
ATOM 650 O O . ALA A 1 85 ? 6.719 11.412 -9.499 1.00 91.25 85 ALA A O 1
ATOM 651 N N . ARG A 1 86 ? 6.140 9.993 -7.848 1.00 91.06 86 ARG A N 1
ATOM 652 C CA . ARG A 1 86 ? 5.873 11.014 -6.831 1.00 91.06 86 ARG A CA 1
ATOM 653 C C . ARG A 1 86 ? 7.131 11.800 -6.456 1.00 91.06 86 ARG A C 1
ATOM 655 O O . ARG A 1 86 ? 7.060 13.023 -6.425 1.00 91.06 86 ARG A O 1
ATOM 662 N N . LEU A 1 87 ? 8.273 11.134 -6.257 1.00 89.25 87 LEU A N 1
ATOM 663 C CA . LEU A 1 87 ? 9.566 11.787 -5.989 1.00 89.25 87 LEU A CA 1
ATOM 664 C C . LEU A 1 87 ? 10.067 12.631 -7.169 1.00 89.25 87 LEU A C 1
ATOM 666 O O . LEU A 1 87 ? 10.565 13.743 -6.981 1.00 89.25 87 LEU A O 1
ATOM 670 N N . ASN A 1 88 ? 9.908 12.137 -8.396 1.00 88.50 88 ASN A N 1
ATOM 671 C CA . ASN A 1 88 ? 10.244 12.893 -9.602 1.00 88.50 88 ASN A CA 1
ATOM 672 C C . ASN A 1 88 ? 9.345 14.127 -9.768 1.00 88.50 88 ASN A C 1
ATOM 674 O O . ASN A 1 88 ? 9.841 15.215 -10.056 1.00 88.50 88 ASN A O 1
ATOM 678 N N . GLY A 1 89 ? 8.038 13.983 -9.528 1.00 84.12 89 GLY A N 1
ATOM 679 C CA . GLY A 1 89 ? 7.078 15.086 -9.594 1.00 84.12 89 GLY A CA 1
ATOM 680 C C . GLY A 1 89 ? 7.254 16.127 -8.483 1.00 84.12 89 GLY A C 1
ATOM 681 O O . GLY A 1 89 ? 7.058 17.317 -8.723 1.00 84.12 89 GLY A O 1
ATOM 682 N N . SER A 1 90 ? 7.663 15.716 -7.277 1.00 77.56 90 SER A N 1
ATOM 683 C CA . SER A 1 90 ? 7.901 16.635 -6.157 1.00 77.56 90 SER A CA 1
ATOM 684 C C . SER A 1 90 ? 9.229 17.384 -6.265 1.00 77.56 90 SER A C 1
ATOM 686 O O . SER A 1 90 ? 9.317 18.528 -5.828 1.00 77.56 90 SER A O 1
ATOM 688 N N . SER A 1 91 ? 10.247 16.792 -6.899 1.00 66.25 91 SER A N 1
ATOM 689 C CA . SER A 1 91 ? 11.566 17.419 -7.088 1.00 66.25 91 SER A CA 1
ATOM 690 C C . SER A 1 91 ? 11.521 18.698 -7.941 1.00 66.25 91 SER A C 1
ATOM 692 O O . SER A 1 91 ? 12.421 19.531 -7.839 1.00 66.25 91 SER A O 1
ATOM 694 N N . GLN A 1 92 ? 10.480 18.880 -8.764 1.00 57.19 92 GLN A N 1
ATOM 695 C CA . GLN A 1 92 ? 10.292 20.082 -9.588 1.00 57.19 92 GLN A CA 1
ATOM 696 C C . GLN A 1 92 ? 9.488 21.200 -8.908 1.00 57.19 92 GLN A C 1
ATOM 698 O O . GLN A 1 92 ? 9.491 22.330 -9.390 1.00 57.19 92 GLN A O 1
ATOM 703 N N . LYS A 1 93 ? 8.858 20.939 -7.756 1.00 54.06 93 LYS A N 1
ATOM 704 C CA . LYS A 1 93 ? 8.222 21.973 -6.929 1.00 54.06 93 LYS A CA 1
ATOM 705 C C . LYS A 1 93 ? 9.185 22.436 -5.837 1.00 54.06 93 LYS A C 1
ATOM 707 O O . LYS A 1 93 ? 8.998 22.139 -4.664 1.00 54.06 93 LYS A O 1
ATOM 712 N N . LYS A 1 94 ? 10.227 23.179 -6.215 1.00 43.28 94 LYS A N 1
ATOM 713 C CA . LYS A 1 94 ? 10.936 24.034 -5.256 1.00 43.28 94 LYS A CA 1
ATOM 714 C C . LYS A 1 94 ? 10.257 25.397 -5.230 1.00 43.28 94 LYS A C 1
ATOM 716 O O . LYS A 1 94 ? 10.466 26.189 -6.136 1.00 43.28 94 LYS A O 1
ATOM 721 N N . ASN A 1 95 ? 9.453 25.623 -4.199 1.00 41.25 95 ASN A N 1
ATOM 722 C CA . ASN A 1 95 ? 9.313 26.915 -3.535 1.00 41.25 95 ASN A CA 1
ATOM 723 C C . ASN A 1 95 ? 8.946 26.624 -2.073 1.00 41.25 95 ASN A C 1
ATOM 725 O O . ASN A 1 95 ? 7.860 26.132 -1.781 1.00 41.25 95 ASN A O 1
ATOM 729 N N . GLU A 1 96 ? 9.926 26.854 -1.204 1.00 46.50 96 GLU A N 1
ATOM 730 C CA . GLU A 1 96 ? 9.839 26.940 0.262 1.00 46.50 96 GLU A CA 1
ATOM 731 C C . GLU A 1 96 ? 8.988 28.152 0.718 1.00 46.50 96 GLU A C 1
ATOM 733 O O . GLU A 1 96 ? 8.688 28.983 -0.148 1.00 46.50 96 GLU A O 1
ATOM 738 N N . PRO A 1 97 ? 8.627 28.336 2.019 1.00 56.62 97 PRO A N 1
ATOM 739 C CA . PRO A 1 97 ? 9.243 27.776 3.244 1.00 56.62 97 PRO A CA 1
ATOM 740 C C . PRO A 1 97 ? 8.250 27.299 4.346 1.00 56.62 97 PRO A C 1
ATOM 742 O O . PRO A 1 97 ? 7.035 27.311 4.154 1.00 56.62 97 PRO A O 1
ATOM 745 N N . SER A 1 98 ? 8.802 27.006 5.540 1.00 42.09 98 SER A N 1
ATOM 746 C CA . SER A 1 98 ? 8.176 27.052 6.888 1.00 42.09 98 SER A CA 1
ATOM 747 C C . SER A 1 98 ? 7.693 25.692 7.439 1.00 42.09 98 SER A C 1
ATOM 749 O O . SER A 1 98 ? 7.027 24.952 6.728 1.00 42.09 98 SER A O 1
ATOM 751 N N . VAL A 1 99 ? 7.996 25.237 8.659 1.00 47.94 99 VAL A N 1
ATOM 752 C CA . VAL A 1 99 ? 8.643 25.803 9.855 1.00 47.94 99 VAL A CA 1
ATOM 753 C C . VAL A 1 99 ? 9.321 24.652 10.623 1.00 47.94 99 VAL A C 1
ATOM 755 O O . VAL A 1 99 ? 8.725 23.592 10.799 1.00 47.94 99 VAL A O 1
ATOM 758 N N . ALA A 1 100 ? 10.560 24.853 11.069 1.00 53.38 100 ALA A N 1
ATOM 759 C CA . ALA A 1 100 ? 11.068 24.165 12.252 1.00 53.38 100 ALA A CA 1
ATOM 760 C C . ALA A 1 100 ? 10.467 24.861 13.490 1.00 53.38 100 ALA A C 1
ATOM 762 O O . ALA A 1 100 ? 10.252 26.071 13.442 1.00 53.38 100 ALA A O 1
ATOM 763 N N . ASP A 1 101 ? 10.206 24.097 14.551 1.00 50.12 101 ASP A N 1
ATOM 764 C CA . ASP A 1 101 ? 9.953 24.582 15.916 1.00 50.12 101 ASP A CA 1
ATOM 765 C C . ASP A 1 101 ? 8.709 25.468 16.135 1.00 50.12 101 ASP A C 1
ATOM 767 O O . ASP A 1 101 ? 8.807 26.688 16.225 1.00 50.12 101 ASP A O 1
ATOM 771 N N . VAL A 1 102 ? 7.544 24.847 16.353 1.00 49.56 102 VAL A N 1
ATOM 772 C CA . VAL A 1 102 ? 6.607 25.322 17.387 1.00 49.56 102 VAL A CA 1
ATOM 773 C C . VAL A 1 102 ? 6.069 24.085 18.090 1.00 49.56 102 VAL A C 1
ATOM 775 O O . VAL A 1 102 ? 5.376 23.261 17.498 1.00 49.56 102 VAL A O 1
ATOM 778 N N . GLU A 1 103 ? 6.491 23.936 19.336 1.00 49.34 103 GLU A N 1
ATOM 779 C CA . GLU A 1 103 ? 5.958 22.998 20.309 1.00 49.34 103 GLU A CA 1
ATOM 780 C C . GLU A 1 103 ? 4.427 23.077 20.303 1.00 49.34 103 GLU A C 1
ATOM 782 O O . GLU A 1 103 ? 3.860 24.169 20.255 1.00 49.34 103 GLU A O 1
ATOM 787 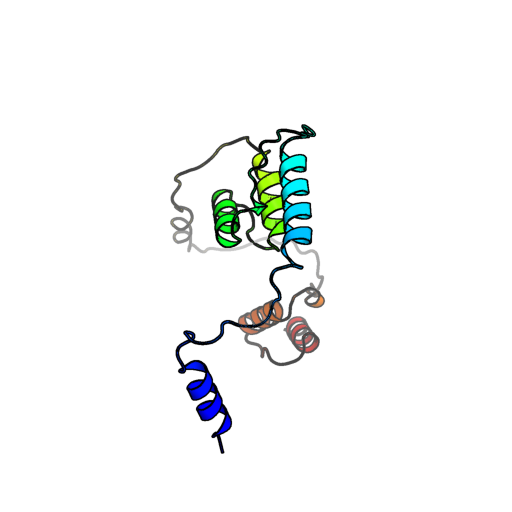N N . ASP A 1 104 ? 3.759 21.923 20.328 1.00 46.84 104 ASP A N 1
ATOM 788 C CA . ASP A 1 104 ? 2.312 21.806 20.507 1.00 46.84 104 ASP A CA 1
ATOM 789 C C . ASP A 1 104 ? 1.904 22.277 21.920 1.00 46.84 104 ASP A C 1
ATOM 791 O O . ASP A 1 104 ? 1.429 21.516 22.761 1.00 46.84 104 ASP A O 1
ATOM 795 N N . ASP A 1 105 ? 1.991 23.589 22.126 1.00 48.97 105 ASP A N 1
ATOM 796 C CA . ASP A 1 105 ? 1.226 24.399 23.078 1.00 48.97 105 ASP A CA 1
ATOM 797 C C . ASP A 1 105 ? -0.284 24.391 22.726 1.00 48.97 105 ASP A C 1
ATOM 799 O O . ASP A 1 105 ? -1.112 25.047 23.353 1.00 48.97 105 ASP A O 1
ATOM 803 N N . PHE A 1 106 ? -0.682 23.608 21.717 1.00 52.97 106 PHE A N 1
ATOM 804 C CA . PHE A 1 106 ? -2.069 23.347 21.348 1.00 52.97 106 PHE A CA 1
ATOM 805 C C . PHE A 1 106 ? -2.809 22.496 22.395 1.00 52.97 106 PHE A C 1
ATOM 807 O O . PHE A 1 106 ? -4.017 22.652 22.569 1.00 52.97 106 PHE A O 1
ATOM 814 N N . PHE A 1 107 ? -2.110 21.622 23.131 1.00 49.25 107 PHE A N 1
ATOM 815 C CA . PHE A 1 107 ? -2.741 20.762 24.144 1.00 49.25 107 PHE A CA 1
ATOM 816 C C . PHE A 1 107 ? -2.794 21.392 25.546 1.00 49.25 107 PHE A C 1
ATOM 818 O O . PHE A 1 107 ? -3.551 20.925 26.394 1.00 49.25 107 PHE A O 1
ATOM 825 N N . ALA A 1 108 ? -2.039 22.469 25.791 1.00 53.09 108 ALA A N 1
ATOM 826 C CA . ALA A 1 108 ? -1.970 23.133 27.095 1.00 53.09 108 ALA A CA 1
ATOM 827 C C . ALA A 1 108 ? -3.133 24.111 27.362 1.00 53.09 108 ALA A C 1
ATOM 829 O O . ALA A 1 108 ? -3.308 24.548 28.495 1.00 53.09 108 ALA A O 1
ATOM 830 N N . SER A 1 109 ? -3.958 24.427 26.352 1.00 49.62 109 SER A N 1
ATOM 831 C CA . SER A 1 109 ? -5.078 25.378 26.480 1.00 49.62 109 SER A CA 1
ATOM 832 C C . SER A 1 109 ? -6.478 24.740 26.455 1.00 49.62 109 SER A C 1
ATOM 834 O O . SER A 1 109 ? -7.464 25.476 26.452 1.00 49.62 109 SER A O 1
ATOM 836 N N . LEU A 1 110 ? -6.611 23.407 26.432 1.00 51.31 110 LEU A N 1
ATOM 837 C CA . LEU A 1 110 ? -7.930 22.740 26.404 1.00 51.31 110 LEU A CA 1
ATOM 838 C C . LEU A 1 110 ? -8.372 22.169 27.766 1.00 51.31 110 LEU A C 1
ATOM 840 O O . LEU A 1 110 ? -9.496 21.689 27.891 1.00 51.31 110 LEU A O 1
ATOM 844 N N . ASP A 1 111 ? -7.522 22.262 28.791 1.00 52.28 111 ASP A N 1
ATOM 845 C CA . ASP A 1 111 ? -7.815 21.785 30.154 1.00 52.28 111 ASP A CA 1
ATOM 846 C C . ASP A 1 111 ? -8.300 22.905 31.108 1.00 52.28 111 ASP A C 1
ATOM 848 O O . ASP A 1 111 ? -8.640 22.638 32.254 1.00 52.28 111 ASP A O 1
ATOM 852 N N . GLU A 1 112 ? -8.424 24.154 30.633 1.00 58.47 112 GLU A N 1
ATOM 853 C CA . GLU A 1 112 ? -8.830 25.333 31.435 1.00 58.47 112 GLU A CA 1
ATOM 854 C C . GLU A 1 112 ? -10.169 25.950 30.963 1.00 58.47 112 GLU A C 1
ATOM 856 O O . GLU A 1 112 ? -10.417 27.141 31.117 1.00 58.47 112 GLU A O 1
ATOM 861 N N . GLU A 1 113 ? -11.079 25.172 30.365 1.00 47.28 113 GLU A N 1
ATOM 862 C CA . GLU A 1 113 ? -12.455 25.659 30.123 1.00 47.28 113 GLU A CA 1
ATOM 863 C C . GLU A 1 113 ? -13.540 24.621 30.444 1.00 47.28 113 GLU A C 1
ATOM 865 O O . GLU A 1 113 ? -14.628 24.590 29.870 1.00 47.28 113 GLU A O 1
ATOM 870 N N . LEU A 1 114 ? -13.287 23.813 31.478 1.00 53.19 114 LEU A N 1
ATOM 871 C CA . LEU A 1 114 ? -14.335 23.226 32.316 1.00 53.19 114 LEU A CA 1
ATOM 872 C C . LEU A 1 114 ? -14.993 24.331 33.167 1.00 53.19 114 LEU A C 1
ATOM 874 O O . LEU A 1 114 ? -14.915 24.339 34.393 1.00 53.19 114 LEU A O 1
ATOM 878 N N . SER A 1 115 ? -15.681 25.268 32.510 1.00 41.00 115 SER A N 1
ATOM 879 C CA . SER A 1 115 ? -16.611 26.185 33.170 1.00 41.00 115 SER A CA 1
ATOM 880 C C . SER A 1 115 ? -18.005 26.076 32.529 1.00 41.00 115 SER A C 1
ATOM 882 O O . SER A 1 115 ? -18.210 26.469 31.383 1.00 41.00 115 SER A O 1
ATOM 884 N N . PRO A 1 116 ? -19.009 25.501 33.218 1.00 62.56 116 PRO A N 1
ATOM 885 C CA . PRO A 1 116 ? -20.406 25.664 32.826 1.00 62.56 116 PRO A CA 1
ATOM 886 C C . PRO A 1 116 ? -20.929 26.971 33.447 1.00 62.56 116 PRO A C 1
ATOM 888 O O . PRO A 1 116 ? -20.724 27.175 34.648 1.00 62.56 116 PRO A O 1
ATOM 891 N N . PRO A 1 117 ? -21.653 27.847 32.708 1.00 42.31 117 PRO A N 1
ATOM 892 C CA . PRO A 1 117 ? -23.119 27.716 32.706 1.00 42.31 117 PRO A CA 1
ATOM 893 C C . PRO A 1 117 ? -23.917 28.329 31.511 1.00 42.31 117 PRO A C 1
ATOM 895 O O . PRO A 1 117 ? -23.801 29.503 31.184 1.00 42.31 117 PRO A O 1
ATOM 898 N N . LYS A 1 118 ? -24.942 27.562 31.093 1.00 39.81 118 LYS A N 1
ATOM 899 C CA . LYS A 1 118 ? -26.359 27.956 30.841 1.00 39.81 118 LYS A CA 1
ATOM 900 C C . LYS A 1 118 ? -26.805 28.662 29.526 1.00 39.81 118 LYS A C 1
ATOM 902 O O . LYS A 1 118 ? -26.017 29.272 28.823 1.00 39.81 118 LYS A O 1
ATOM 907 N N . PRO A 1 119 ? -28.101 28.482 29.157 1.00 59.03 119 PRO A N 1
ATOM 908 C CA . PRO A 1 119 ? -28.575 28.205 27.795 1.00 59.03 119 PRO A CA 1
ATOM 909 C C . PRO A 1 119 ? -29.313 29.384 27.138 1.00 59.03 119 PRO A C 1
ATOM 911 O O . PRO A 1 119 ? -29.817 30.247 27.849 1.00 59.03 119 PRO A O 1
ATOM 914 N N . SER A 1 120 ? -29.500 29.347 25.808 1.00 37.47 120 SER A N 1
ATOM 915 C CA . SER A 1 120 ? -30.790 29.590 25.116 1.00 37.47 120 SER A CA 1
ATOM 916 C C . SER A 1 120 ? -30.617 29.863 23.608 1.00 37.47 120 SER A C 1
ATOM 918 O O . SER A 1 120 ? -29.629 30.445 23.178 1.00 37.47 120 SER A O 1
ATOM 920 N N . ALA A 1 121 ? -31.672 29.516 22.860 1.00 46.16 121 ALA A N 1
ATOM 921 C CA . ALA A 1 121 ? -32.103 30.072 21.571 1.00 46.16 121 ALA A CA 1
ATOM 922 C C . ALA A 1 121 ? -31.688 29.372 20.254 1.00 46.16 121 ALA A C 1
ATOM 924 O O . ALA A 1 121 ? -30.994 29.908 19.400 1.00 46.16 121 ALA A O 1
ATOM 925 N N . SER A 1 122 ? -32.304 28.204 20.047 1.00 47.97 122 SER A N 1
ATOM 926 C CA . SER A 1 122 ? -33.323 27.998 19.000 1.00 47.97 122 SER A CA 1
ATOM 927 C C . SER A 1 122 ? -33.011 28.396 17.546 1.00 47.97 122 SER A C 1
ATOM 929 O O . SER A 1 122 ? -33.378 29.481 17.095 1.00 47.97 122 SER A O 1
ATOM 931 N N . LYS A 1 123 ? -32.591 27.411 16.738 1.00 42.91 123 LYS A N 1
ATOM 932 C CA . LYS A 1 123 ? -33.003 27.324 15.325 1.00 42.91 123 LYS A CA 1
ATOM 933 C C . LYS A 1 123 ? -33.286 25.869 14.922 1.00 42.91 123 LYS A C 1
ATOM 935 O O . LYS A 1 123 ? -32.376 25.085 14.690 1.00 42.91 123 LYS A O 1
ATOM 940 N N . LYS A 1 124 ? -34.576 25.508 14.879 1.00 45.81 124 LYS A N 1
ATOM 941 C CA . LYS A 1 124 ? -35.105 24.283 14.246 1.00 45.81 124 LYS A CA 1
ATOM 942 C C . LYS A 1 124 ? -35.144 24.473 12.727 1.00 45.81 124 LYS A C 1
ATOM 944 O O . LYS A 1 124 ? -35.692 25.482 12.299 1.00 45.81 124 LYS A O 1
ATOM 949 N N . MET A 1 125 ? -34.621 23.500 11.973 1.00 41.41 125 MET A N 1
ATOM 950 C CA . MET A 1 125 ? -34.807 23.170 10.537 1.00 41.41 125 MET A CA 1
ATOM 951 C C . MET A 1 125 ? -33.621 22.236 10.214 1.00 41.41 125 MET A C 1
ATOM 953 O O . MET A 1 125 ? -32.494 22.695 10.283 1.00 41.41 125 MET A O 1
ATOM 957 N N . VAL A 1 126 ? -33.699 20.927 9.978 1.00 50.03 126 VAL A N 1
ATOM 958 C CA . VAL A 1 126 ? -34.646 20.056 9.273 1.00 50.03 126 VAL A CA 1
ATOM 959 C C . VAL A 1 126 ? -34.389 18.601 9.734 1.00 50.03 126 VAL A C 1
ATOM 961 O O . VAL A 1 126 ? -33.254 18.282 10.088 1.00 50.03 126 VAL A O 1
ATOM 964 N N . PRO A 1 127 ? -35.389 17.703 9.752 1.00 54.56 127 PRO A N 1
ATOM 965 C CA . PRO A 1 127 ? -35.177 16.292 10.037 1.00 54.56 127 PRO A CA 1
ATOM 966 C C . PRO A 1 127 ? -34.805 15.584 8.732 1.00 54.56 127 PRO A C 1
ATOM 968 O O . PRO A 1 127 ? -35.629 15.458 7.830 1.00 54.56 127 PRO A O 1
ATOM 971 N N . SER A 1 128 ? -33.575 15.107 8.612 1.00 38.47 128 SER A N 1
ATOM 972 C CA . SER A 1 128 ? -33.264 14.077 7.626 1.00 38.47 128 SER A CA 1
ATOM 973 C C . SER A 1 128 ? -32.349 13.072 8.291 1.00 38.47 128 SER A C 1
ATOM 975 O O . SER A 1 128 ? -31.182 13.366 8.548 1.00 38.47 128 SER A O 1
ATOM 977 N N . GLU A 1 129 ? -32.923 11.919 8.621 1.00 53.12 129 GLU A N 1
ATOM 978 C CA . GLU A 1 129 ? -32.214 10.703 8.997 1.00 53.12 129 GLU A CA 1
ATOM 979 C C . GLU A 1 129 ? -31.016 10.534 8.063 1.00 53.12 129 GLU A C 1
ATOM 981 O O . GLU A 1 129 ? -31.164 10.201 6.884 1.00 53.12 129 GLU A O 1
ATOM 986 N N . SER A 1 130 ? -29.819 10.828 8.567 1.00 52.78 130 SER A N 1
ATOM 987 C CA . SER A 1 130 ? -28.598 10.572 7.820 1.00 52.78 130 SER A CA 1
ATOM 988 C C . SER A 1 130 ? -28.373 9.069 7.866 1.00 52.78 130 SER A C 1
ATOM 990 O O . SER A 1 130 ? -27.662 8.554 8.721 1.00 52.78 130 SER A O 1
ATOM 992 N N . LYS A 1 131 ? -29.026 8.348 6.948 1.00 60.94 131 LYS A N 1
ATOM 993 C CA . LYS A 1 131 ? -28.590 7.014 6.541 1.00 60.94 131 LYS A CA 1
ATOM 994 C C . LYS A 1 131 ? -27.143 7.174 6.093 1.00 60.94 131 LYS A C 1
ATOM 996 O O . LYS A 1 131 ? -26.877 7.606 4.978 1.00 60.94 131 LYS A O 1
ATOM 1001 N N . GLN A 1 132 ? -26.210 6.944 7.009 1.00 72.31 132 GLN A N 1
ATOM 1002 C CA . GLN A 1 132 ? -24.795 6.972 6.694 1.00 72.31 132 GLN A CA 1
ATOM 1003 C C . GLN A 1 132 ? -24.544 5.813 5.726 1.00 72.31 132 GLN A C 1
ATOM 1005 O O . GLN A 1 132 ? -24.869 4.656 6.010 1.00 72.31 132 GLN A O 1
ATOM 1010 N N . ASP A 1 133 ? -24.018 6.123 4.544 1.00 85.56 133 ASP A N 1
ATOM 1011 C CA . ASP A 1 133 ? -23.771 5.137 3.495 1.00 85.56 133 ASP A CA 1
ATOM 1012 C C . ASP A 1 133 ? -22.538 4.284 3.825 1.00 85.56 133 ASP A C 1
ATOM 1014 O O . ASP A 1 133 ? -21.465 4.400 3.226 1.00 85.56 133 ASP A O 1
ATOM 1018 N N . TYR A 1 134 ? -22.701 3.354 4.766 1.00 90.06 134 TYR A N 1
ATOM 1019 C CA . TYR A 1 134 ? -21.658 2.414 5.183 1.00 90.06 134 TYR A CA 1
ATOM 1020 C C . TYR A 1 134 ? -21.264 1.415 4.077 1.00 90.06 134 TYR A C 1
ATOM 1022 O O . TYR A 1 134 ? -20.255 0.719 4.194 1.00 90.06 134 TYR A O 1
ATOM 1030 N N . SER A 1 135 ? -22.011 1.359 2.967 1.00 91.31 135 SER A N 1
ATOM 1031 C CA . SER A 1 135 ? -21.694 0.516 1.804 1.00 91.31 135 SER A CA 1
ATOM 1032 C C . SER A 1 135 ? -20.331 0.848 1.181 1.00 91.31 135 SER A C 1
ATOM 1034 O O . SER A 1 135 ? -19.616 -0.049 0.718 1.00 91.31 135 SER A O 1
ATOM 1036 N N . THR A 1 136 ? -19.916 2.117 1.246 1.00 92.25 136 THR A N 1
ATOM 1037 C CA . THR A 1 136 ? -18.621 2.585 0.721 1.00 92.25 136 THR A CA 1
ATOM 1038 C C . THR A 1 136 ? -17.436 2.197 1.608 1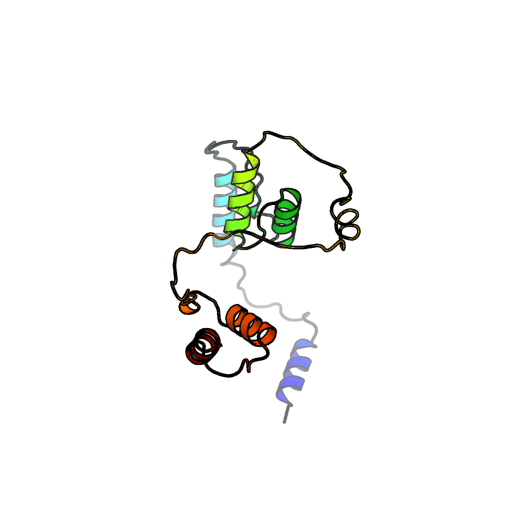.00 92.25 136 THR A C 1
ATOM 1040 O O . THR A 1 136 ? -16.309 2.084 1.122 1.00 92.25 136 THR A O 1
ATOM 1043 N N . LEU A 1 137 ? -17.673 1.914 2.892 1.00 91.81 137 LEU A N 1
ATOM 1044 C CA . LEU A 1 137 ? -16.613 1.587 3.839 1.00 91.81 137 LEU A CA 1
ATOM 1045 C C . LEU A 1 137 ? -16.103 0.154 3.659 1.00 91.81 137 LEU A C 1
ATOM 1047 O O . LEU A 1 137 ? -16.801 -0.769 3.225 1.00 91.81 137 LEU A O 1
ATOM 1051 N N . THR A 1 138 ? -14.834 -0.047 3.994 1.00 94.56 138 THR A N 1
ATOM 1052 C CA . THR A 1 138 ? -14.194 -1.362 3.964 1.00 94.56 138 THR A CA 1
ATOM 1053 C C . THR A 1 138 ? -14.552 -2.158 5.220 1.00 94.56 138 THR A C 1
ATOM 1055 O O . THR A 1 138 ? -14.854 -1.596 6.271 1.00 94.56 138 THR A O 1
ATOM 1058 N N . VAL A 1 139 ? -14.501 -3.491 5.134 1.00 94.88 139 VAL A N 1
ATOM 1059 C CA . VAL A 1 139 ? -14.791 -4.388 6.272 1.00 94.88 139 VAL A CA 1
ATOM 1060 C C . VAL A 1 139 ? -14.003 -4.029 7.546 1.00 94.88 139 VAL A C 1
ATOM 1062 O O . VAL A 1 139 ? -14.613 -4.044 8.611 1.00 94.88 139 VAL A O 1
ATOM 1065 N N . PRO A 1 140 ? -12.704 -3.669 7.498 1.00 95.75 140 PRO A N 1
ATOM 1066 C CA . PRO A 1 140 ? -11.975 -3.214 8.683 1.00 95.75 140 PRO A CA 1
ATOM 1067 C C . PRO A 1 140 ? -12.585 -1.962 9.328 1.00 95.75 140 PRO A C 1
ATOM 1069 O O . PRO A 1 140 ? -12.794 -1.952 10.537 1.00 95.75 140 PRO A O 1
ATOM 1072 N N . ASN A 1 141 ? -12.941 -0.950 8.528 1.00 94.88 141 ASN A N 1
ATOM 1073 C CA . ASN A 1 141 ? -13.551 0.287 9.027 1.00 94.88 141 ASN A CA 1
ATOM 1074 C C . ASN A 1 141 ? -14.927 0.015 9.647 1.00 94.88 141 ASN A C 1
ATOM 1076 O O . ASN A 1 141 ? -15.228 0.524 10.721 1.00 94.88 141 ASN A O 1
ATOM 1080 N N . LEU A 1 142 ? -15.723 -0.859 9.022 1.00 95.00 142 LEU A N 1
ATOM 1081 C CA . LEU A 1 142 ? -17.014 -1.297 9.558 1.00 95.00 142 LEU A CA 1
ATOM 1082 C C . LEU A 1 142 ? -16.861 -2.033 10.894 1.00 95.00 142 LEU A C 1
ATOM 1084 O O . LEU A 1 142 ? -17.617 -1.786 11.826 1.00 95.00 142 LEU A O 1
ATOM 1088 N N . LYS A 1 143 ? -15.858 -2.911 11.025 1.00 95.62 143 LYS A N 1
ATOM 1089 C CA . LYS A 1 143 ? -15.569 -3.593 12.295 1.00 95.62 143 LYS A CA 1
ATOM 1090 C C . LYS A 1 143 ? -15.116 -2.618 13.381 1.00 95.62 143 LYS A C 1
ATOM 1092 O O . LYS A 1 143 ? -15.475 -2.814 14.534 1.00 95.62 143 LYS A O 1
ATOM 1097 N N . ASN A 1 144 ? -14.338 -1.596 13.035 1.00 95.75 144 ASN A N 1
ATOM 1098 C CA . ASN A 1 144 ? -13.909 -0.580 13.995 1.00 95.75 144 ASN A CA 1
ATOM 1099 C C . ASN A 1 144 ? -15.096 0.248 14.496 1.00 95.75 144 ASN A C 1
ATOM 1101 O O . ASN A 1 144 ? -15.253 0.378 15.703 1.00 95.75 144 ASN A O 1
ATOM 1105 N N . LEU A 1 145 ? -15.977 0.691 13.593 1.00 93.88 145 LEU A N 1
ATOM 1106 C CA . LEU A 1 145 ? -17.213 1.390 13.959 1.00 93.88 145 LEU A CA 1
ATOM 1107 C C . LEU A 1 145 ? -18.120 0.520 14.836 1.00 93.88 145 LEU A C 1
ATOM 1109 O O . LEU A 1 145 ? -18.656 0.991 15.832 1.00 93.88 145 LEU A O 1
ATOM 1113 N N . LEU A 1 146 ? -18.252 -0.772 14.521 1.00 94.81 146 LEU A N 1
ATOM 1114 C CA . LEU A 1 146 ? -19.009 -1.700 15.363 1.00 94.81 146 LEU A CA 1
ATOM 1115 C C . LEU A 1 146 ? -18.376 -1.873 16.749 1.00 94.81 146 LEU A C 1
ATOM 1117 O O . LEU A 1 146 ? -19.111 -1.907 17.726 1.00 94.81 146 LEU A O 1
ATOM 1121 N N . LYS A 1 147 ? -17.040 -1.926 16.868 1.00 95.06 147 LYS A N 1
ATOM 1122 C CA . LYS A 1 147 ? -16.355 -1.956 18.177 1.00 95.06 147 LYS A CA 1
ATOM 1123 C C . LYS A 1 147 ? -16.584 -0.680 18.976 1.00 95.06 147 LYS A C 1
ATOM 1125 O O . LYS A 1 147 ? -16.851 -0.768 20.167 1.00 95.06 147 LYS A O 1
ATOM 1130 N N . GLU A 1 148 ? -16.489 0.476 18.325 1.00 94.19 148 GLU A N 1
ATOM 1131 C CA . GLU A 1 148 ? -16.740 1.785 18.938 1.00 94.19 148 GLU A CA 1
ATOM 1132 C C . GLU A 1 148 ? -18.183 1.886 19.454 1.00 94.19 148 GLU A C 1
ATOM 1134 O O . GLU A 1 148 ? -18.429 2.389 20.546 1.00 94.19 148 GLU A O 1
ATOM 1139 N N . LYS A 1 149 ? -19.131 1.313 18.706 1.00 90.44 149 LYS A N 1
ATOM 1140 C CA . LYS A 1 149 ? -20.548 1.204 19.076 1.00 90.44 149 LYS A CA 1
ATOM 1141 C C . LYS A 1 149 ? -20.865 0.016 20.000 1.00 90.44 149 LYS A C 1
ATOM 1143 O O . LYS A 1 149 ? -22.024 -0.174 20.354 1.00 90.44 149 LYS A O 1
ATOM 1148 N N . GLY A 1 150 ? -19.876 -0.799 20.378 1.00 93.00 150 GLY A N 1
ATOM 1149 C CA . GLY A 1 150 ? -20.052 -1.958 21.266 1.00 93.00 150 GLY A CA 1
ATOM 1150 C C . GLY A 1 150 ? -20.824 -3.147 20.667 1.00 93.00 150 GLY A C 1
ATOM 1151 O O . GLY A 1 150 ? -21.299 -4.007 21.404 1.00 93.00 150 GLY A O 1
ATOM 1152 N N . LEU A 1 151 ? -20.958 -3.216 19.342 1.00 92.00 151 LEU A N 1
ATOM 1153 C CA . LEU A 1 151 ? -21.684 -4.255 18.604 1.00 92.00 151 LEU A CA 1
ATOM 1154 C C . LEU A 1 151 ? -20.746 -5.373 18.110 1.00 92.00 151 LEU A C 1
ATOM 1156 O O . LEU A 1 151 ? -19.538 -5.198 17.933 1.00 92.00 151 LEU A O 1
ATOM 1160 N N . SER A 1 152 ? -21.310 -6.552 17.831 1.00 92.06 152 SER A N 1
ATOM 1161 C CA . SER A 1 152 ? -20.541 -7.712 17.351 1.00 92.06 152 SER A CA 1
ATOM 1162 C C . SER A 1 152 ? -19.984 -7.510 15.934 1.00 92.06 152 SER A C 1
ATOM 1164 O O . SER A 1 152 ? -20.715 -7.212 14.990 1.00 92.06 152 SER A O 1
ATOM 1166 N N . VAL A 1 153 ? -18.680 -7.763 15.768 1.00 94.69 153 VAL A N 1
ATOM 1167 C CA . VAL A 1 153 ? -17.911 -7.600 14.513 1.00 94.69 153 VAL A CA 1
ATOM 1168 C C . VAL A 1 153 ? -17.879 -8.837 13.605 1.00 94.69 153 VAL A C 1
ATOM 1170 O O . VAL A 1 153 ? -17.034 -8.943 12.708 1.00 94.69 153 VAL A O 1
ATOM 1173 N N . SER A 1 154 ? -18.750 -9.810 13.858 1.00 92.00 154 SER A N 1
ATOM 1174 C CA . SER A 1 154 ? -18.789 -11.079 13.122 1.00 92.00 154 SER A CA 1
ATOM 1175 C C . SER A 1 154 ? -19.792 -11.040 11.960 1.00 92.00 154 SER A C 1
ATOM 1177 O O . SER A 1 154 ? -20.832 -10.386 12.042 1.00 92.00 154 SER A O 1
ATOM 1179 N N . GLY A 1 155 ? -19.484 -11.738 10.863 1.00 91.94 155 GLY A N 1
ATOM 1180 C CA . GLY A 1 155 ? -20.353 -11.834 9.680 1.00 91.94 155 GLY A CA 1
ATOM 1181 C C . GLY A 1 155 ? -19.762 -11.234 8.402 1.00 91.94 155 GLY A C 1
ATOM 1182 O O . GLY A 1 155 ? -18.597 -10.822 8.359 1.00 91.94 155 GLY A O 1
ATOM 1183 N N . LYS A 1 156 ? -20.569 -11.230 7.334 1.00 94.88 156 LYS A N 1
ATOM 1184 C CA . LYS A 1 156 ? -20.207 -10.669 6.022 1.00 94.88 156 LYS A CA 1
ATOM 1185 C C . LYS A 1 156 ? -20.330 -9.141 6.050 1.00 94.88 156 LYS A C 1
ATOM 1187 O O . LYS A 1 156 ? -20.967 -8.573 6.929 1.00 94.88 156 LYS A O 1
ATOM 1192 N N . LYS A 1 157 ? -19.754 -8.454 5.053 1.00 94.31 157 LYS A N 1
ATOM 1193 C CA . LYS A 1 157 ? -19.791 -6.978 4.946 1.00 94.31 157 LYS A CA 1
ATOM 1194 C C . LYS A 1 157 ? -21.216 -6.412 5.060 1.00 94.31 157 LYS A C 1
ATOM 1196 O O . LYS A 1 157 ? -21.407 -5.414 5.741 1.00 94.31 157 LYS A O 1
ATOM 1201 N N . ALA A 1 158 ? -22.191 -7.066 4.429 1.00 94.69 158 ALA A N 1
ATOM 1202 C CA . ALA A 1 158 ? -23.594 -6.662 4.483 1.00 94.69 158 ALA A CA 1
ATOM 1203 C C . ALA A 1 158 ? -24.162 -6.705 5.910 1.00 94.69 158 ALA A C 1
ATOM 1205 O O . ALA A 1 158 ? -24.815 -5.754 6.317 1.00 94.69 158 ALA A O 1
ATOM 1206 N N . ASP A 1 159 ? -23.841 -7.740 6.691 1.00 95.00 159 ASP A N 1
ATOM 1207 C CA . ASP A 1 159 ? -24.313 -7.872 8.077 1.00 95.00 159 ASP A CA 1
ATOM 1208 C C . ASP A 1 159 ? -23.714 -6.785 8.978 1.00 95.00 159 ASP A C 1
ATOM 1210 O O . ASP A 1 159 ? -24.379 -6.260 9.867 1.00 95.00 159 ASP A O 1
ATOM 1214 N N . LEU A 1 160 ? -22.445 -6.427 8.740 1.00 95.00 160 LEU A N 1
ATOM 1215 C CA . LEU A 1 160 ? -21.784 -5.339 9.464 1.00 95.00 160 LEU A CA 1
ATOM 1216 C C . LEU A 1 160 ? -22.417 -3.981 9.133 1.00 95.00 160 LEU A C 1
ATOM 1218 O O . LEU A 1 160 ? -22.609 -3.162 10.026 1.00 95.00 160 LEU A O 1
ATOM 1222 N N . ILE A 1 161 ? -22.749 -3.757 7.857 1.00 94.62 161 ILE A N 1
ATOM 1223 C CA . ILE A 1 161 ? -23.447 -2.551 7.398 1.00 94.62 161 ILE A CA 1
ATOM 1224 C C . ILE A 1 161 ? -24.846 -2.486 8.003 1.00 94.62 161 ILE A C 1
ATOM 1226 O O . ILE A 1 161 ? -25.188 -1.462 8.573 1.00 94.62 161 ILE A O 1
ATOM 1230 N N . ALA A 1 162 ? -25.622 -3.569 7.931 1.00 93.06 162 ALA A N 1
ATOM 1231 C CA . ALA A 1 162 ? -26.975 -3.621 8.474 1.00 93.06 162 ALA A CA 1
ATOM 1232 C C . ALA A 1 162 ? -26.990 -3.286 9.972 1.00 93.06 162 ALA A C 1
ATOM 1234 O O . ALA A 1 162 ? -27.759 -2.429 10.391 1.00 93.06 162 ALA A O 1
ATOM 1235 N N . ARG A 1 163 ? -26.065 -3.862 10.757 1.00 93.25 163 ARG A N 1
ATOM 1236 C CA . ARG A 1 163 ? -25.935 -3.535 12.187 1.00 93.25 163 ARG A CA 1
ATOM 1237 C C . ARG A 1 163 ? -25.574 -2.078 12.446 1.00 93.25 163 ARG A C 1
ATOM 1239 O O . ARG A 1 163 ? -26.047 -1.529 13.425 1.00 93.25 163 ARG A O 1
ATOM 1246 N N . LEU A 1 164 ? -24.743 -1.459 11.608 1.00 91.81 164 LEU A N 1
ATOM 1247 C CA . LEU A 1 164 ? -24.428 -0.031 11.733 1.00 91.81 164 LEU A CA 1
ATOM 1248 C C . LEU A 1 164 ? -25.576 0.873 11.277 1.00 91.81 164 LEU A C 1
ATOM 1250 O O . LEU A 1 164 ? -25.684 1.985 11.768 1.00 91.81 164 LEU A O 1
ATOM 1254 N N . GLN A 1 165 ? -26.413 0.418 10.344 1.00 90.50 165 GLN A N 1
ATOM 1255 C CA . GLN A 1 165 ? -27.598 1.156 9.895 1.00 90.50 165 GLN A CA 1
ATOM 1256 C C . GLN A 1 165 ? -28.768 1.060 10.883 1.00 90.50 165 GLN A C 1
ATOM 1258 O O . GLN A 1 165 ? -29.642 1.920 10.849 1.00 90.50 165 GLN A O 1
ATOM 1263 N N . GLU A 1 166 ? -28.796 0.018 11.717 1.00 86.12 166 GLU A N 1
ATOM 1264 C CA . GLU A 1 166 ? -29.817 -0.215 12.749 1.00 86.12 166 GLU A CA 1
ATOM 1265 C C . GLU A 1 166 ? -29.422 0.339 14.135 1.00 86.12 166 GLU A C 1
ATOM 1267 O O . GLU A 1 166 ? -30.286 0.487 14.997 1.00 86.12 166 GLU A O 1
ATOM 1272 N N . ALA A 1 167 ? -28.135 0.643 14.348 1.00 81.12 167 ALA A N 1
ATOM 1273 C CA . ALA A 1 167 ? -27.581 1.180 15.597 1.00 81.12 167 ALA A CA 1
ATOM 1274 C C . ALA A 1 167 ? -27.696 2.705 15.715 1.00 81.12 167 ALA A C 1
ATOM 1276 O O . ALA A 1 167 ? -27.919 3.176 16.854 1.00 81.12 167 ALA A O 1
#

Sequence (167 aa):
EDDFFASLEEELSVPQAARTDSSVSDIEDDFFSSLEEELSTAVKTAPKKETSKSQDYSKLTVSSLKDLLKEKGLPVAGKKADLIARLNGSSQKKNEPSVADVEDDFFASLDEELSPPKPSASKKMVPSESKQDYSTLTVPNLKNLLKEKGLSVSGKKADLIARLQEA

pLDDT: mean 71.68, std 19.56, range [37.47, 95.75]